Protein AF-A0A7R7BVW5-F1 (afdb_monomer_lite)

Radius of gyration: 21.26 Å; chains: 1; bounding box: 44×42×49 Å

Structure (mmCIF, N/CA/C/O backbone):
data_AF-A0A7R7BVW5-F1
#
_entry.id   AF-A0A7R7BVW5-F1
#
loop_
_atom_site.group_PDB
_atom_site.id
_atom_site.type_symbol
_atom_site.label_atom_id
_atom_site.label_alt_id
_atom_site.label_comp_id
_atom_site.label_asym_id
_atom_site.label_entity_id
_atom_site.label_seq_id
_atom_site.pdbx_PDB_ins_code
_atom_site.Cartn_x
_atom_site.Cartn_y
_atom_site.Cartn_z
_atom_site.occupancy
_atom_site.B_iso_or_equiv
_atom_site.auth_seq_id
_atom_site.auth_comp_id
_atom_site.auth_asym_id
_atom_site.auth_atom_id
_atom_site.pdbx_PDB_model_num
ATOM 1 N N . MET A 1 1 ? -13.313 28.419 24.942 1.00 62.47 1 MET A N 1
ATOM 2 C CA . MET A 1 1 ? -12.093 27.669 24.568 1.00 62.47 1 MET A CA 1
ATOM 3 C C . MET A 1 1 ? -12.327 27.082 23.190 1.00 62.47 1 MET A C 1
ATOM 5 O O . MET A 1 1 ? -13.359 26.450 23.009 1.00 62.47 1 MET A O 1
ATOM 9 N N . ALA A 1 2 ? -11.451 27.348 22.221 1.00 69.25 2 ALA A N 1
ATOM 10 C CA . ALA A 1 2 ? -11.561 26.727 20.901 1.00 69.25 2 ALA A CA 1
ATOM 11 C C . ALA A 1 2 ? -11.266 25.215 21.008 1.00 69.25 2 ALA A C 1
ATOM 13 O O . ALA A 1 2 ? -10.393 24.839 21.798 1.00 69.25 2 ALA A O 1
ATOM 14 N N . PRO A 1 3 ? -11.987 24.346 20.276 1.00 74.81 3 PRO A N 1
ATOM 15 C CA . PRO A 1 3 ? -11.758 22.907 20.325 1.00 74.81 3 PRO A CA 1
ATOM 16 C C . PRO A 1 3 ? -10.380 22.558 19.749 1.00 74.81 3 PRO A C 1
ATOM 18 O O . PRO A 1 3 ? -9.959 23.094 18.725 1.00 74.81 3 PRO A O 1
ATOM 21 N N . LYS A 1 4 ? -9.664 21.656 20.427 1.00 78.94 4 LYS A N 1
ATOM 22 C CA . LYS A 1 4 ? -8.369 21.139 19.977 1.00 78.94 4 LYS A CA 1
ATOM 23 C C . LYS A 1 4 ? -8.613 20.093 18.888 1.00 78.94 4 LYS A C 1
ATOM 25 O O . LYS A 1 4 ? -9.098 19.010 19.195 1.00 78.94 4 LYS A O 1
ATOM 30 N N . ILE A 1 5 ? -8.286 20.426 17.642 1.00 76.56 5 ILE A N 1
ATOM 31 C CA . ILE A 1 5 ? -8.396 19.514 16.495 1.00 76.56 5 ILE A CA 1
ATOM 32 C C . ILE A 1 5 ? -7.255 18.494 16.571 1.00 76.56 5 ILE A C 1
ATOM 34 O O . ILE A 1 5 ? -6.090 18.877 16.714 1.00 76.56 5 ILE A O 1
ATOM 38 N N . SER A 1 6 ? -7.578 17.202 16.509 1.00 78.62 6 SER A N 1
ATOM 39 C CA . SER A 1 6 ? -6.588 16.125 16.429 1.00 78.62 6 SER A CA 1
ATOM 40 C C . SER A 1 6 ? -6.357 15.700 14.970 1.00 78.62 6 SER A C 1
ATOM 42 O O . SER A 1 6 ? -7.261 15.856 14.152 1.00 78.62 6 SER A O 1
ATOM 44 N N . PRO A 1 7 ? -5.192 15.128 14.602 1.00 75.19 7 PRO A N 1
ATOM 45 C CA . PRO A 1 7 ? -4.958 14.647 13.236 1.00 75.19 7 PRO A CA 1
ATOM 46 C C . PRO A 1 7 ? -6.009 13.633 12.760 1.00 75.19 7 PRO A C 1
ATOM 48 O O . PRO A 1 7 ? -6.372 13.627 11.592 1.00 75.19 7 PRO A O 1
ATOM 51 N N . SER A 1 8 ? -6.562 12.827 13.673 1.00 76.75 8 SER A N 1
ATOM 52 C CA . SER A 1 8 ? -7.657 11.889 13.389 1.00 76.75 8 SER A CA 1
ATOM 53 C C . SER A 1 8 ? -8.997 12.554 13.062 1.00 76.75 8 SER A C 1
ATOM 55 O O . SER A 1 8 ? -9.904 11.878 12.581 1.00 76.75 8 SER A O 1
ATOM 57 N N . ASP A 1 9 ? -9.153 13.851 13.330 1.00 79.25 9 ASP A N 1
ATOM 58 C CA . ASP A 1 9 ? -10.347 14.614 12.950 1.00 79.25 9 ASP A CA 1
ATOM 59 C C . ASP A 1 9 ? -10.259 15.176 11.529 1.00 79.25 9 ASP A C 1
ATOM 61 O O . ASP A 1 9 ? -11.271 15.618 10.997 1.00 79.25 9 ASP A O 1
ATOM 65 N N . LEU A 1 10 ? -9.073 15.131 10.914 1.00 82.25 10 LEU A N 1
ATOM 66 C CA . LEU A 1 10 ? -8.828 15.570 9.538 1.00 82.25 10 LEU A CA 1
ATOM 67 C C . LEU A 1 10 ? -8.977 14.435 8.513 1.00 82.25 10 LEU A C 1
ATOM 69 O O . LEU A 1 10 ? -8.858 14.680 7.317 1.00 82.25 10 LEU A O 1
ATOM 73 N N . VAL A 1 11 ? -9.187 13.200 8.975 1.00 84.44 11 VAL A N 1
ATOM 74 C CA . VAL A 1 11 ? -9.269 12.003 8.130 1.00 84.44 11 VAL A CA 1
ATOM 75 C C . VAL A 1 11 ? -10.722 11.555 8.013 1.00 84.44 11 VAL A C 1
ATOM 77 O O . VAL A 1 11 ? -11.459 11.572 9.003 1.00 84.44 11 VAL A O 1
ATOM 80 N N . ASP A 1 12 ? -11.115 11.118 6.816 1.00 86.00 12 ASP A N 1
ATOM 81 C CA . ASP A 1 12 ? -12.448 10.580 6.556 1.00 86.00 12 ASP A CA 1
ATOM 82 C C . ASP A 1 12 ? -12.769 9.386 7.464 1.00 86.00 12 ASP A C 1
ATOM 84 O O . ASP A 1 12 ? -11.951 8.492 7.697 1.00 86.00 12 ASP A O 1
ATOM 88 N N . LYS A 1 13 ? -13.998 9.371 7.990 1.00 88.31 13 LYS A N 1
ATOM 89 C CA . LYS A 1 13 ? -14.481 8.344 8.921 1.00 88.31 13 LYS A CA 1
ATOM 90 C C . LYS A 1 13 ? -15.562 7.510 8.243 1.00 88.31 13 LYS A C 1
ATOM 92 O O . LYS A 1 13 ? -16.593 8.037 7.835 1.00 88.31 13 LYS A O 1
ATOM 97 N N . PHE A 1 14 ? -15.357 6.195 8.191 1.00 88.94 14 PHE A N 1
ATOM 98 C CA . PHE A 1 14 ? -16.317 5.243 7.632 1.00 88.94 14 PHE A CA 1
ATOM 99 C C . PHE A 1 14 ? -16.774 4.234 8.694 1.00 88.94 14 PHE A C 1
ATOM 101 O O . PHE A 1 14 ? -15.956 3.564 9.327 1.00 88.94 14 PHE A O 1
ATOM 108 N N . VAL A 1 15 ? -18.088 4.126 8.918 1.00 92.44 15 VAL A N 1
ATOM 109 C CA . VAL A 1 15 ? -18.659 3.221 9.930 1.00 92.44 15 VAL A CA 1
ATOM 110 C C . VAL A 1 15 ? -18.944 1.853 9.312 1.00 92.44 15 VAL A C 1
ATOM 112 O O . VAL A 1 15 ? -19.841 1.708 8.486 1.00 92.44 15 VAL A O 1
ATOM 115 N N . LEU A 1 16 ? -18.215 0.831 9.764 1.00 92.75 16 LEU A N 1
ATOM 116 C CA . LEU A 1 16 ? -18.372 -0.550 9.304 1.00 92.75 16 LEU A CA 1
ATOM 117 C C . LEU A 1 16 ? -19.393 -1.324 10.148 1.00 92.75 16 LEU A C 1
ATOM 119 O O . LEU A 1 16 ? -19.290 -1.378 11.376 1.00 92.75 16 LEU A O 1
ATOM 123 N N . ARG A 1 17 ? -20.340 -1.993 9.483 1.00 95.31 17 ARG A N 1
ATOM 124 C CA . ARG A 1 17 ? -21.186 -3.029 10.096 1.00 95.31 17 ARG A CA 1
ATOM 125 C C . ARG A 1 17 ? -20.526 -4.383 9.871 1.00 95.31 17 ARG A C 1
ATOM 127 O O . ARG A 1 17 ? -20.520 -4.891 8.757 1.00 95.31 17 ARG A O 1
ATOM 134 N N . MET A 1 18 ? -19.939 -4.928 10.928 1.00 95.00 18 MET A N 1
ATOM 135 C CA . MET A 1 18 ? -19.234 -6.205 10.884 1.00 95.00 18 MET A CA 1
ATOM 136 C C . MET A 1 18 ? -20.167 -7.343 11.322 1.00 95.00 18 MET A C 1
ATOM 138 O O . MET A 1 18 ? -20.942 -7.133 12.257 1.00 95.00 18 MET A O 1
ATOM 142 N N . PRO A 1 19 ? -20.099 -8.528 10.688 1.00 97.75 19 PRO A N 1
ATOM 143 C CA . PRO A 1 19 ? -20.754 -9.724 11.202 1.00 97.75 19 PRO A CA 1
ATOM 144 C C . PRO A 1 19 ? -20.126 -10.166 12.531 1.00 97.75 19 PRO A C 1
ATOM 146 O O . PRO A 1 19 ? -18.986 -9.804 12.850 1.00 97.75 19 PRO A O 1
ATOM 149 N N . ASP A 1 20 ? -20.866 -10.977 13.282 1.00 97.62 20 ASP A N 1
ATOM 150 C CA . ASP A 1 20 ? -20.452 -11.475 14.594 1.00 97.62 20 ASP A CA 1
ATOM 151 C C . ASP A 1 20 ? -19.066 -12.142 14.546 1.00 97.62 20 ASP A C 1
ATOM 153 O O . ASP A 1 20 ? -18.735 -12.897 13.627 1.00 97.62 20 ASP A O 1
ATOM 157 N N . GLY A 1 21 ? -18.222 -11.836 15.535 1.00 97.38 21 GLY A N 1
ATOM 158 C CA . GLY A 1 21 ? -16.872 -12.393 15.665 1.00 97.38 21 GLY A CA 1
ATOM 159 C C . GLY A 1 21 ? -15.806 -11.768 14.755 1.00 97.38 21 GLY A C 1
ATOM 160 O O . GLY A 1 21 ? -14.614 -12.036 14.928 1.00 97.38 21 GLY A O 1
ATOM 161 N N . MET A 1 22 ? -16.174 -10.947 13.762 1.00 97.31 22 MET A N 1
ATOM 162 C CA . MET A 1 22 ? -15.190 -10.346 12.849 1.00 97.31 22 MET A CA 1
ATOM 163 C C . MET A 1 22 ? -14.320 -9.296 13.546 1.00 97.31 22 MET A C 1
ATOM 165 O O . MET A 1 22 ? -13.118 -9.229 13.290 1.00 97.31 22 MET A O 1
ATOM 169 N N . ARG A 1 23 ? -14.899 -8.504 14.453 1.00 96.81 23 ARG A N 1
ATOM 170 C CA . ARG A 1 23 ? -14.164 -7.476 15.201 1.00 96.81 23 ARG A CA 1
ATOM 171 C C . ARG A 1 23 ? -13.053 -8.098 16.047 1.00 96.81 23 ARG A C 1
ATOM 173 O O . ARG A 1 23 ? -11.931 -7.597 16.049 1.00 96.81 23 ARG A O 1
ATOM 180 N N . GLU A 1 24 ? -13.358 -9.196 16.726 1.00 98.12 24 GLU A N 1
ATOM 181 C CA . GLU A 1 24 ? -12.434 -9.939 17.582 1.00 98.12 24 GLU A CA 1
ATOM 182 C C . GLU A 1 24 ? -11.294 -10.537 16.756 1.00 98.12 24 GLU A C 1
ATOM 184 O O . GLU A 1 24 ? -10.130 -10.413 17.130 1.00 98.12 24 GLU A O 1
ATOM 189 N N . ARG A 1 25 ? -11.608 -11.114 15.588 1.00 98.00 25 ARG A N 1
ATOM 190 C CA . ARG A 1 25 ? -10.595 -11.628 14.652 1.00 98.00 25 ARG A CA 1
ATOM 191 C C . ARG A 1 25 ? -9.619 -10.538 14.206 1.00 98.00 25 ARG A C 1
ATOM 193 O O . ARG A 1 25 ? -8.415 -10.770 14.224 1.00 98.00 25 ARG A O 1
ATOM 200 N N . ILE A 1 26 ? -10.119 -9.348 13.863 1.00 97.75 26 ILE A N 1
ATOM 201 C CA . ILE A 1 26 ? -9.269 -8.204 13.490 1.00 97.75 26 ILE A CA 1
ATOM 202 C C . ILE A 1 26 ? -8.405 -7.763 14.677 1.00 97.75 26 ILE A C 1
ATOM 204 O O . ILE A 1 26 ? -7.226 -7.479 14.499 1.00 97.75 26 ILE A O 1
ATOM 208 N N . ALA A 1 27 ? -8.959 -7.725 15.892 1.00 97.75 27 ALA A N 1
ATOM 209 C CA . ALA A 1 27 ? -8.205 -7.351 17.089 1.00 97.75 27 ALA A CA 1
ATOM 210 C C . ALA A 1 27 ? -7.034 -8.306 17.369 1.00 97.75 27 ALA A C 1
ATOM 212 O O . ALA A 1 27 ? -5.943 -7.853 17.718 1.00 97.75 27 ALA A O 1
ATOM 213 N N . ILE A 1 28 ? -7.247 -9.612 17.179 1.00 98.25 28 ILE A N 1
ATOM 214 C CA . ILE A 1 28 ? -6.202 -10.632 17.328 1.00 98.25 28 ILE A CA 1
ATOM 215 C C . ILE A 1 28 ? -5.081 -10.398 16.311 1.00 98.25 28 ILE A C 1
ATOM 217 O O . ILE A 1 28 ? -3.916 -10.339 16.703 1.00 98.25 28 ILE A O 1
ATOM 221 N N . GLU A 1 29 ? -5.409 -10.224 15.030 1.00 98.06 29 GLU A N 1
ATOM 222 C CA . GLU A 1 29 ? -4.399 -10.011 13.983 1.00 98.06 29 GLU A CA 1
ATOM 223 C C . GLU A 1 29 ? -3.657 -8.678 14.155 1.00 98.06 29 GLU A C 1
ATOM 225 O O . GLU A 1 29 ? -2.428 -8.649 14.112 1.00 98.06 29 GLU A O 1
ATOM 230 N N . ALA A 1 30 ? -4.363 -7.600 14.502 1.00 98.19 30 ALA A N 1
ATOM 231 C CA . ALA A 1 30 ? -3.743 -6.315 14.818 1.00 98.19 30 ALA A CA 1
ATOM 232 C C . ALA A 1 30 ? -2.732 -6.437 15.973 1.00 98.19 30 ALA A C 1
ATOM 234 O O . ALA A 1 30 ? -1.613 -5.924 15.884 1.00 98.19 30 ALA A O 1
ATOM 235 N N . HIS A 1 31 ? -3.082 -7.173 17.036 1.00 97.94 31 HIS A N 1
ATOM 236 C CA . HIS A 1 31 ? -2.172 -7.431 18.152 1.00 97.94 31 HIS A CA 1
ATOM 237 C C . HIS A 1 31 ? -0.948 -8.252 17.718 1.00 97.94 31 HIS A C 1
ATOM 239 O O . HIS A 1 31 ? 0.179 -7.909 18.081 1.00 97.94 31 HIS A O 1
ATOM 245 N N . ARG A 1 32 ? -1.139 -9.304 16.908 1.00 98.00 32 ARG A N 1
ATOM 246 C CA . ARG A 1 32 ? -0.037 -10.111 16.347 1.00 98.00 32 ARG A CA 1
ATOM 247 C C . ARG A 1 32 ? 0.922 -9.260 15.514 1.00 98.00 32 ARG A C 1
ATOM 249 O O . ARG A 1 32 ? 2.135 -9.428 15.637 1.00 98.00 32 ARG A O 1
ATOM 256 N N . ASN A 1 33 ? 0.386 -8.307 14.756 1.00 97.38 33 ASN A N 1
ATOM 257 C CA . ASN A 1 33 ? 1.145 -7.401 13.894 1.00 97.38 33 ASN A CA 1
ATOM 258 C C . ASN A 1 33 ? 1.668 -6.149 14.616 1.00 97.38 33 ASN A C 1
ATOM 260 O O . ASN A 1 33 ? 2.329 -5.320 13.994 1.00 97.38 33 ASN A O 1
ATOM 264 N N . LYS A 1 34 ? 1.414 -6.001 15.927 1.00 97.56 34 LYS A N 1
ATOM 265 C CA . LYS A 1 34 ? 1.789 -4.822 16.733 1.00 97.56 34 LYS A CA 1
ATOM 266 C C . LYS A 1 34 ? 1.238 -3.506 16.163 1.00 97.56 34 LYS A C 1
ATOM 268 O O . LYS A 1 34 ? 1.886 -2.463 16.239 1.00 97.56 34 LYS A O 1
ATOM 273 N N . ARG A 1 35 ? 0.030 -3.553 15.602 1.00 95.62 35 ARG A N 1
ATOM 274 C CA . ARG A 1 35 ? -0.697 -2.412 15.036 1.00 95.62 35 ARG A CA 1
ATOM 275 C C . ARG A 1 35 ? -1.963 -2.136 15.843 1.00 95.62 35 ARG A C 1
ATOM 277 O O . ARG A 1 35 ? -2.474 -2.995 16.557 1.00 95.62 35 ARG A O 1
ATOM 284 N N . SER A 1 36 ? -2.493 -0.919 15.729 1.00 97.38 36 SER A N 1
ATOM 285 C CA . SER A 1 36 ? -3.865 -0.665 16.175 1.00 97.38 36 SER A CA 1
ATOM 286 C C . SER A 1 36 ? -4.844 -1.394 15.251 1.00 97.38 36 SER A C 1
ATOM 288 O O . SER A 1 36 ? -4.528 -1.647 14.090 1.00 97.38 36 SER A O 1
ATOM 290 N N . MET A 1 37 ? -6.058 -1.686 15.727 1.00 96.50 37 MET A N 1
ATOM 291 C CA . MET A 1 37 ? -7.091 -2.277 14.865 1.00 96.50 37 MET A CA 1
ATOM 292 C C . MET A 1 37 ? -7.344 -1.445 13.605 1.00 96.50 37 MET A C 1
ATOM 294 O O . MET A 1 37 ? -7.518 -2.006 12.533 1.00 96.50 37 MET A O 1
ATOM 298 N N . ASN A 1 38 ? -7.341 -0.112 13.727 1.00 94.94 38 ASN A N 1
ATOM 299 C CA . ASN A 1 38 ? -7.515 0.767 12.575 1.00 94.94 38 ASN A CA 1
ATOM 300 C C . ASN A 1 38 ? -6.365 0.611 11.576 1.00 94.94 38 ASN A C 1
ATOM 302 O O . ASN A 1 38 ? -6.616 0.465 10.390 1.00 94.94 38 ASN A O 1
ATOM 306 N N . ALA A 1 39 ? -5.117 0.599 12.054 1.00 95.94 39 ALA A N 1
ATOM 307 C CA . ALA A 1 39 ? -3.958 0.416 11.186 1.00 95.94 39 ALA A CA 1
ATOM 308 C C . ALA A 1 39 ? -3.970 -0.953 10.487 1.00 95.94 39 ALA A C 1
ATOM 310 O O . ALA A 1 39 ? -3.609 -1.030 9.322 1.00 95.94 39 ALA A O 1
ATOM 311 N N . GLU A 1 40 ? -4.435 -2.010 11.156 1.00 97.62 40 GLU A N 1
ATOM 312 C CA . GLU A 1 40 ? -4.589 -3.328 10.528 1.00 97.62 40 GLU A CA 1
ATOM 313 C C . GLU A 1 40 ? -5.693 -3.343 9.462 1.00 97.62 40 GLU A C 1
ATOM 315 O O . GLU A 1 40 ? -5.502 -3.903 8.388 1.00 97.62 40 GLU A O 1
ATOM 320 N N . ILE A 1 41 ? -6.835 -2.693 9.721 1.00 95.94 41 ILE A N 1
ATOM 321 C CA . ILE A 1 41 ? -7.905 -2.558 8.721 1.00 95.94 41 ILE A CA 1
ATOM 322 C C . ILE A 1 41 ? -7.386 -1.807 7.492 1.00 95.94 41 ILE A C 1
ATOM 324 O O . ILE A 1 41 ? -7.608 -2.264 6.376 1.00 95.94 41 ILE A O 1
ATOM 328 N N . ILE A 1 42 ? -6.686 -0.686 7.691 1.00 94.38 42 ILE A N 1
ATOM 329 C CA . ILE A 1 42 ? -6.122 0.104 6.590 1.00 94.38 42 ILE A CA 1
ATOM 330 C C . ILE A 1 42 ? -5.077 -0.699 5.814 1.00 94.38 42 ILE A C 1
ATOM 332 O O . ILE A 1 42 ? -5.151 -0.715 4.596 1.00 94.38 42 ILE A O 1
ATOM 336 N N . GLU A 1 43 ? -4.172 -1.416 6.484 1.00 96.06 43 GLU A N 1
ATOM 337 C CA . GLU A 1 43 ? -3.170 -2.262 5.818 1.00 96.06 43 GLU A CA 1
ATOM 338 C C . GLU A 1 43 ? -3.817 -3.318 4.912 1.00 96.06 43 GLU A C 1
ATOM 340 O O . GLU A 1 43 ? -3.393 -3.530 3.778 1.00 96.06 43 GLU A O 1
ATOM 345 N N . VAL A 1 44 ? -4.847 -4.007 5.412 1.00 95.31 44 VAL A N 1
ATOM 346 C CA . VAL A 1 44 ? -5.554 -5.018 4.619 1.00 95.31 44 VAL A CA 1
ATOM 347 C C . VAL A 1 44 ? -6.273 -4.359 3.447 1.00 95.31 44 VAL A C 1
ATOM 349 O O . VAL A 1 44 ? -6.197 -4.871 2.337 1.00 95.31 44 VAL A O 1
ATOM 352 N N . LEU A 1 45 ? -6.941 -3.225 3.665 1.00 94.56 45 LEU A N 1
ATOM 353 C CA . LEU A 1 45 ? -7.612 -2.508 2.583 1.00 94.56 45 LEU A CA 1
ATOM 354 C C . LEU A 1 45 ? -6.625 -2.007 1.527 1.00 94.56 45 LEU A C 1
ATOM 356 O O . LEU A 1 45 ? -6.914 -2.164 0.353 1.00 94.56 45 LEU A O 1
ATOM 360 N N . ASP A 1 46 ? -5.471 -1.473 1.915 1.00 92.94 46 ASP A N 1
ATOM 361 C CA . ASP A 1 46 ? -4.445 -1.000 0.979 1.00 92.94 46 ASP A CA 1
ATOM 362 C C . ASP A 1 46 ? -3.834 -2.157 0.178 1.00 92.94 46 ASP A C 1
ATOM 364 O O . ASP A 1 46 ? -3.598 -2.050 -1.021 1.00 92.94 46 ASP A O 1
ATOM 368 N N . ARG A 1 47 ? -3.661 -3.325 0.805 1.00 92.06 47 ARG A N 1
ATOM 369 C CA . ARG A 1 47 ? -3.183 -4.520 0.102 1.00 92.06 47 ARG A CA 1
ATOM 370 C C . ARG A 1 47 ? -4.193 -5.059 -0.911 1.00 92.06 47 ARG A C 1
ATOM 372 O O . ARG A 1 47 ? -3.793 -5.466 -1.999 1.00 92.06 47 ARG A O 1
ATOM 379 N N . GLU A 1 48 ? -5.472 -5.128 -0.544 1.00 95.06 48 GLU A N 1
ATOM 380 C CA . GLU A 1 48 ? -6.517 -5.695 -1.413 1.00 95.06 48 GLU A CA 1
ATOM 381 C C . GLU A 1 48 ? -7.071 -4.671 -2.424 1.00 95.06 48 GLU A C 1
ATOM 383 O O . GLU A 1 48 ? -7.564 -5.049 -3.486 1.00 95.06 48 GLU A O 1
ATOM 388 N N . PHE A 1 49 ? -6.972 -3.377 -2.113 1.00 90.12 49 PHE A N 1
ATOM 389 C CA . PHE A 1 49 ? -7.405 -2.247 -2.936 1.00 90.12 49 PHE A CA 1
ATOM 390 C C . PHE A 1 49 ? -6.280 -1.204 -3.029 1.00 90.12 49 PHE A C 1
ATOM 392 O O . PHE A 1 49 ? -6.437 -0.088 -2.522 1.00 90.12 49 PHE A O 1
ATOM 399 N N . PRO A 1 50 ? -5.145 -1.550 -3.663 1.00 86.12 50 PRO A N 1
ATOM 400 C CA . PRO A 1 50 ? -4.020 -0.635 -3.766 1.00 86.12 50 PRO A CA 1
ATOM 401 C C . PRO A 1 50 ? -4.433 0.635 -4.501 1.00 86.12 50 PRO A C 1
ATOM 403 O O . PRO A 1 50 ? -5.248 0.607 -5.431 1.00 86.12 50 PRO A O 1
ATOM 406 N N . ALA A 1 51 ? -3.841 1.759 -4.099 1.00 84.12 51 ALA A N 1
ATOM 407 C CA . ALA A 1 51 ? -3.976 2.992 -4.855 1.00 84.12 51 ALA A CA 1
ATOM 408 C C . ALA A 1 51 ? -3.566 2.754 -6.317 1.00 84.12 51 ALA A C 1
ATOM 410 O O . ALA A 1 51 ? -2.601 2.040 -6.603 1.00 84.12 51 ALA A O 1
ATOM 411 N N . ALA A 1 52 ? -4.302 3.371 -7.247 1.00 84.62 52 ALA A N 1
ATOM 412 C CA . ALA A 1 52 ? -3.884 3.377 -8.640 1.00 84.62 52 ALA A CA 1
ATOM 413 C C . ALA A 1 52 ? -2.453 3.941 -8.717 1.00 84.62 52 ALA A C 1
ATOM 415 O O . ALA A 1 52 ? -2.173 4.947 -8.053 1.00 84.62 52 ALA A O 1
ATOM 416 N N . PRO A 1 53 ? -1.569 3.319 -9.510 1.00 85.00 53 PRO A N 1
ATOM 417 C CA . PRO A 1 53 ? -0.168 3.706 -9.557 1.00 85.00 53 PRO A CA 1
ATOM 418 C C . PRO A 1 53 ? -0.044 5.169 -9.963 1.00 85.00 53 PRO A C 1
ATOM 420 O O . PRO A 1 53 ? -0.814 5.645 -10.793 1.00 85.00 53 PRO A O 1
ATOM 423 N N . SER A 1 54 ? 0.913 5.900 -9.408 1.00 86.81 54 SER A N 1
ATOM 424 C CA . SER A 1 54 ? 1.147 7.282 -9.835 1.00 86.81 54 SER A CA 1
ATOM 425 C C . SER A 1 54 ? 1.845 7.329 -11.202 1.00 86.81 54 SER A C 1
ATOM 427 O O . SER A 1 54 ? 2.441 6.353 -11.659 1.00 86.81 54 SER A O 1
ATOM 429 N N . LEU A 1 55 ? 1.782 8.479 -11.889 1.00 86.50 55 LEU A N 1
ATOM 430 C CA . LEU A 1 55 ? 2.569 8.660 -13.116 1.00 86.50 55 LEU A CA 1
ATOM 431 C C . LEU A 1 55 ? 4.071 8.531 -12.844 1.00 86.50 55 LEU A C 1
ATOM 433 O O . LEU A 1 55 ? 4.773 7.947 -13.662 1.00 86.50 55 LEU A O 1
ATOM 437 N N . GLU A 1 56 ? 4.529 9.041 -11.700 1.00 87.94 56 GLU A N 1
ATOM 438 C CA . GLU A 1 56 ? 5.928 8.962 -11.277 1.00 87.94 56 GLU A CA 1
ATOM 439 C C . GLU A 1 56 ? 6.382 7.502 -11.160 1.00 87.94 56 GLU A C 1
ATOM 441 O O . GLU A 1 56 ? 7.350 7.101 -11.796 1.00 87.94 56 GLU A O 1
ATOM 446 N N . GLU A 1 57 ? 5.606 6.667 -10.463 1.00 87.31 57 GLU A N 1
ATOM 447 C CA . GLU A 1 57 ? 5.895 5.234 -10.308 1.00 87.31 57 GLU A CA 1
ATOM 448 C C . GLU A 1 57 ? 5.947 4.489 -11.646 1.00 87.31 57 GLU A C 1
ATOM 450 O O . GLU A 1 57 ? 6.691 3.516 -11.798 1.00 87.31 57 GLU A O 1
ATOM 455 N N . ILE A 1 58 ? 5.124 4.891 -12.619 1.00 89.88 58 ILE A N 1
ATOM 456 C CA . ILE A 1 58 ? 5.170 4.318 -13.966 1.00 89.88 58 ILE A CA 1
ATOM 457 C C . ILE A 1 58 ? 6.445 4.752 -14.689 1.00 89.88 58 ILE A C 1
ATOM 459 O O . ILE A 1 58 ? 7.082 3.906 -15.318 1.00 89.88 58 ILE A O 1
ATOM 463 N N . PHE A 1 59 ? 6.827 6.028 -14.606 1.00 89.50 59 PHE A N 1
ATOM 464 C CA . PHE A 1 59 ? 8.054 6.520 -15.234 1.00 89.50 59 PHE A CA 1
ATOM 465 C C . PHE A 1 59 ? 9.296 5.843 -14.658 1.00 89.50 59 PHE A C 1
ATOM 467 O O . PHE A 1 59 ? 10.097 5.330 -15.436 1.00 89.50 59 PHE A O 1
ATOM 474 N N . GLU A 1 60 ? 9.397 5.705 -13.336 1.00 90.44 60 GLU A N 1
ATOM 475 C CA . GLU A 1 60 ? 10.499 4.979 -12.690 1.00 90.44 60 GLU A CA 1
ATOM 476 C C . GLU A 1 60 ? 10.608 3.526 -13.188 1.00 90.44 60 GLU A C 1
ATOM 478 O O . GLU A 1 60 ? 11.701 3.031 -13.474 1.00 90.44 60 GLU A O 1
ATOM 483 N N . GLN A 1 61 ? 9.473 2.833 -13.354 1.00 89.00 61 GLN A N 1
ATOM 484 C CA . GLN A 1 61 ? 9.450 1.470 -13.901 1.00 89.00 61 GLN A CA 1
ATOM 485 C C . GLN A 1 61 ? 9.898 1.423 -15.370 1.00 89.00 61 GLN A C 1
ATOM 487 O O . GLN A 1 61 ? 10.585 0.483 -15.773 1.00 89.00 61 GLN A O 1
ATOM 492 N N . VAL A 1 62 ? 9.520 2.413 -16.182 1.00 90.62 62 VAL A N 1
ATOM 493 C CA . VAL A 1 62 ? 9.948 2.507 -17.587 1.00 90.62 62 VAL A CA 1
ATOM 494 C C . VAL A 1 62 ? 11.444 2.802 -17.686 1.00 90.62 62 VAL A C 1
ATOM 496 O O . VAL A 1 62 ? 12.134 2.142 -18.466 1.00 90.62 62 VAL A O 1
ATOM 499 N N . ASP A 1 63 ? 11.962 3.729 -16.883 1.00 90.94 63 ASP A N 1
ATOM 500 C CA . ASP A 1 63 ? 13.387 4.074 -16.851 1.00 90.94 63 ASP A CA 1
ATOM 501 C C . ASP A 1 63 ? 14.240 2.870 -16.449 1.00 90.94 63 ASP A C 1
ATOM 503 O O . ASP A 1 63 ? 15.237 2.563 -17.110 1.00 90.94 63 ASP A O 1
ATOM 507 N N . PHE A 1 64 ? 13.792 2.111 -15.445 1.00 88.38 64 PHE A N 1
ATOM 508 C CA . PHE A 1 64 ? 14.432 0.856 -15.059 1.00 88.38 64 PHE A CA 1
ATOM 509 C C . PHE A 1 64 ? 14.537 -0.126 -16.236 1.00 88.38 64 PHE A C 1
ATOM 511 O O . PHE A 1 64 ? 15.593 -0.721 -16.466 1.00 88.38 64 PHE A O 1
ATOM 518 N N . LEU A 1 65 ? 13.468 -0.276 -17.023 1.00 86.94 65 LEU A N 1
ATOM 519 C CA . LEU A 1 65 ? 13.475 -1.149 -18.198 1.00 86.94 65 LEU A CA 1
ATOM 520 C C . LEU A 1 65 ? 14.414 -0.652 -19.296 1.00 86.94 65 LEU A C 1
ATOM 522 O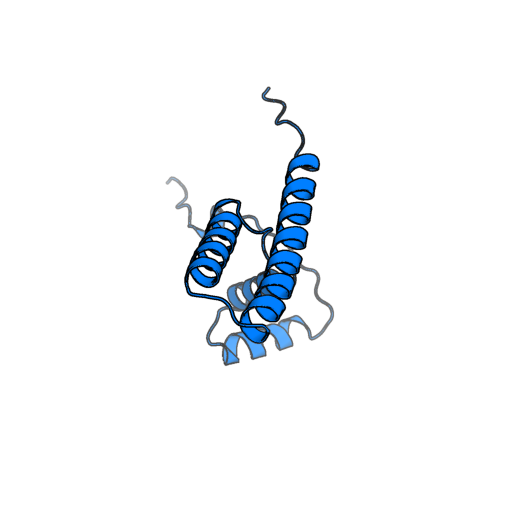 O . LEU A 1 65 ? 15.121 -1.458 -19.903 1.00 86.94 65 LEU A O 1
ATOM 526 N N . ILE A 1 66 ? 14.447 0.656 -19.551 1.00 87.75 66 ILE A N 1
ATOM 527 C CA . ILE A 1 66 ? 15.359 1.262 -20.528 1.00 87.75 66 ILE A CA 1
ATOM 528 C C . ILE A 1 66 ? 16.813 0.993 -20.131 1.00 87.75 66 ILE A C 1
ATOM 530 O O . ILE A 1 66 ? 17.626 0.606 -20.974 1.00 87.75 66 ILE A O 1
ATOM 534 N N . ASP A 1 67 ? 17.149 1.164 -18.857 1.00 88.25 67 ASP A N 1
ATOM 535 C CA . ASP A 1 67 ? 18.504 0.935 -18.362 1.00 88.25 67 ASP A CA 1
ATOM 536 C C . ASP A 1 67 ? 18.894 -0.540 -18.370 1.00 88.25 67 ASP A C 1
ATOM 538 O O . ASP A 1 67 ? 20.051 -0.869 -18.644 1.00 88.25 67 ASP A O 1
ATOM 542 N N . MET A 1 68 ? 17.940 -1.437 -18.134 1.00 83.62 68 MET A N 1
ATOM 543 C CA . MET A 1 68 ? 18.165 -2.871 -18.278 1.00 83.62 68 MET A CA 1
ATOM 544 C C . MET A 1 68 ? 18.409 -3.258 -19.744 1.00 83.62 68 MET A C 1
ATOM 546 O O . MET A 1 68 ? 19.312 -4.042 -20.025 1.00 83.62 68 MET A O 1
ATOM 550 N N . TYR A 1 69 ? 17.680 -2.656 -20.689 1.00 82.06 69 TYR A N 1
ATOM 551 C CA . TYR A 1 69 ? 17.877 -2.880 -22.125 1.00 82.06 69 TYR A CA 1
ATOM 552 C C . TYR A 1 69 ? 19.252 -2.420 -22.623 1.00 82.06 69 TYR A C 1
ATOM 554 O O . TYR A 1 69 ? 19.888 -3.112 -23.415 1.00 82.06 69 TYR A O 1
ATOM 562 N N . LYS A 1 70 ? 19.731 -1.261 -22.150 1.00 84.44 70 LYS A N 1
ATOM 563 C CA . LYS A 1 70 ? 21.041 -0.701 -22.534 1.00 84.44 70 LYS A CA 1
ATOM 564 C C . LYS A 1 70 ? 22.230 -1.577 -22.120 1.00 84.44 70 LYS A C 1
ATOM 566 O O . LYS A 1 70 ? 23.317 -1.378 -22.650 1.00 84.44 70 LYS A O 1
ATOM 571 N N . LYS A 1 71 ? 22.056 -2.504 -21.174 1.00 82.12 71 LYS A N 1
ATOM 572 C CA . LYS A 1 71 ? 23.127 -3.350 -20.614 1.00 82.12 71 LYS A CA 1
ATOM 573 C C . LYS A 1 71 ? 23.332 -4.678 -21.364 1.00 82.12 71 LYS A C 1
ATOM 575 O O . LYS A 1 71 ? 23.827 -5.621 -20.763 1.00 82.12 71 LYS A O 1
ATOM 580 N N . ASP A 1 72 ? 22.971 -4.735 -22.649 1.00 73.50 72 ASP A N 1
ATOM 581 C CA . ASP A 1 72 ? 22.970 -5.940 -23.494 1.00 73.50 72 ASP A CA 1
ATOM 582 C C . ASP A 1 72 ? 22.097 -7.072 -22.923 1.00 73.50 72 ASP A C 1
ATOM 584 O O . ASP A 1 72 ? 22.564 -8.030 -22.309 1.00 73.50 72 ASP A O 1
ATOM 588 N N . ALA A 1 73 ? 20.784 -6.953 -23.137 1.00 75.62 73 ALA A N 1
ATOM 589 C CA . ALA A 1 73 ? 19.809 -7.942 -22.692 1.00 75.62 73 ALA A CA 1
ATOM 590 C C . ALA A 1 73 ? 19.932 -9.273 -23.460 1.00 75.62 73 ALA A C 1
ATOM 592 O O . ALA A 1 73 ? 19.706 -9.334 -24.677 1.00 75.62 73 ALA A O 1
ATOM 593 N N . ASP A 1 74 ? 20.207 -10.354 -22.728 1.00 84.88 74 ASP A N 1
ATOM 594 C CA . ASP A 1 74 ? 20.051 -11.720 -23.224 1.00 84.88 74 ASP A CA 1
ATOM 595 C C . ASP A 1 74 ? 18.560 -12.110 -23.370 1.00 84.88 74 ASP A C 1
ATOM 597 O O . ASP A 1 74 ? 17.641 -11.331 -23.091 1.00 84.88 74 ASP A O 1
ATOM 601 N N . ASP A 1 75 ? 18.296 -13.326 -23.851 1.00 84.19 75 ASP A N 1
ATOM 602 C CA . ASP A 1 75 ? 16.929 -13.815 -24.065 1.00 84.19 75 ASP A CA 1
ATOM 603 C C . ASP A 1 75 ? 16.116 -13.938 -22.768 1.00 84.19 75 ASP A C 1
ATOM 605 O O . ASP A 1 75 ? 14.893 -13.767 -22.798 1.00 84.19 75 ASP A O 1
ATOM 609 N N . L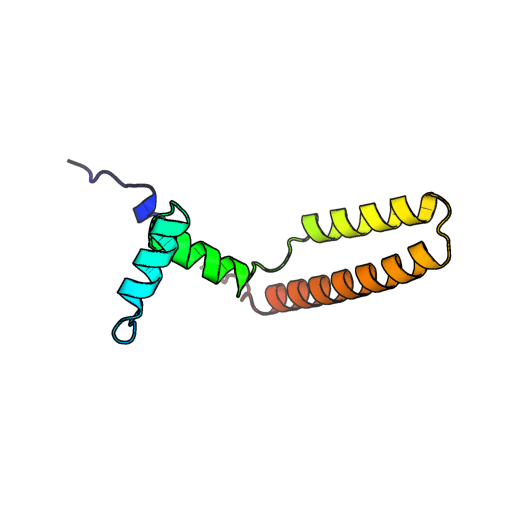EU A 1 76 ? 16.767 -14.220 -21.637 1.00 83.50 76 LEU A N 1
ATOM 610 C CA . LEU A 1 76 ? 16.111 -14.307 -20.335 1.00 83.50 76 LEU A CA 1
ATOM 611 C C . LEU A 1 76 ? 15.682 -12.910 -19.878 1.00 83.50 76 LEU A C 1
ATOM 613 O O . LEU A 1 76 ? 14.499 -12.689 -19.616 1.00 83.50 76 LEU A O 1
ATOM 617 N N . VAL A 1 77 ? 16.602 -11.946 -19.921 1.00 84.19 77 VAL A N 1
ATOM 618 C CA . VAL A 1 77 ? 16.339 -10.534 -19.620 1.00 84.19 77 VAL A CA 1
ATOM 619 C C . VAL A 1 77 ? 15.239 -9.991 -20.533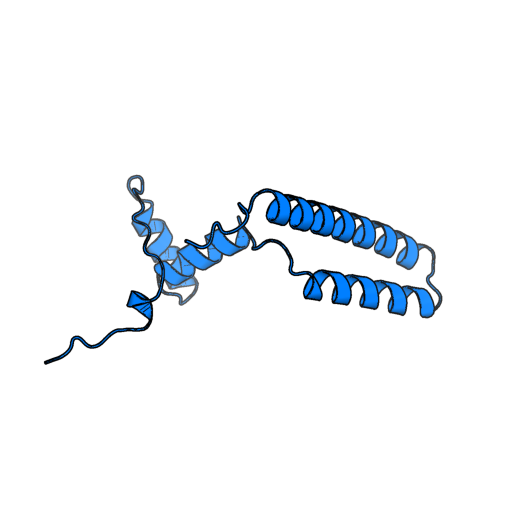 1.00 84.19 77 VAL A C 1
ATOM 621 O O . VAL A 1 77 ? 14.329 -9.313 -20.062 1.00 84.19 77 VAL A O 1
ATOM 624 N N . ARG A 1 78 ? 15.235 -10.338 -21.828 1.00 84.25 78 ARG A N 1
ATOM 625 C CA . ARG A 1 78 ? 14.180 -9.913 -22.766 1.00 84.25 78 ARG A CA 1
ATOM 626 C C . ARG A 1 78 ? 12.799 -10.466 -22.397 1.00 84.25 78 ARG A C 1
ATOM 628 O O . ARG A 1 78 ? 11.808 -9.746 -22.521 1.00 84.25 78 ARG A O 1
ATOM 635 N N . ARG A 1 79 ? 12.698 -11.723 -21.955 1.00 86.00 79 ARG A N 1
ATOM 636 C CA . ARG A 1 79 ? 11.419 -12.310 -21.502 1.00 86.00 79 ARG A CA 1
ATOM 637 C C . ARG A 1 79 ? 10.905 -11.639 -20.232 1.00 86.00 79 ARG A C 1
ATOM 639 O O . ARG A 1 79 ? 9.706 -11.358 -20.138 1.00 86.00 79 ARG A O 1
ATOM 646 N N . ASP A 1 80 ? 11.801 -11.333 -19.304 1.00 86.81 80 ASP A N 1
ATOM 647 C CA . ASP A 1 80 ? 11.455 -10.622 -18.075 1.00 86.81 80 ASP A CA 1
ATOM 648 C C . ASP A 1 80 ? 11.002 -9.188 -18.386 1.00 86.81 80 ASP A C 1
ATOM 650 O O . ASP A 1 80 ? 9.961 -8.751 -17.892 1.00 86.81 80 ASP A O 1
ATOM 654 N N . MET A 1 81 ? 11.677 -8.495 -19.313 1.00 86.56 81 MET A N 1
ATOM 655 C CA . MET A 1 81 ? 11.252 -7.181 -19.815 1.00 86.56 81 MET A CA 1
ATOM 656 C C . MET A 1 81 ? 9.841 -7.200 -20.393 1.00 86.56 81 MET A C 1
ATOM 658 O O . MET A 1 81 ? 9.033 -6.339 -20.059 1.00 86.56 81 MET A O 1
ATOM 662 N N . LEU A 1 82 ? 9.526 -8.162 -21.265 1.00 87.38 82 LEU A N 1
ATOM 663 C CA . LEU A 1 82 ? 8.192 -8.268 -21.869 1.00 87.38 82 LEU A CA 1
ATOM 664 C C . LEU A 1 82 ? 7.103 -8.472 -20.808 1.00 87.38 82 LEU A C 1
ATOM 666 O O . LEU A 1 82 ? 6.004 -7.919 -20.920 1.00 87.38 82 LEU A O 1
ATOM 670 N N . SER A 1 83 ? 7.421 -9.228 -19.758 1.00 90.31 83 SER A N 1
ATOM 671 C CA . SER A 1 83 ? 6.523 -9.437 -18.622 1.00 90.31 83 SER A CA 1
ATOM 672 C C . SER A 1 83 ? 6.313 -8.135 -17.841 1.00 90.31 83 SER A C 1
ATOM 674 O O . SER A 1 83 ? 5.173 -7.745 -17.592 1.00 90.31 83 SER A O 1
ATOM 676 N N . MET A 1 84 ? 7.386 -7.401 -17.538 1.00 88.69 84 MET A N 1
ATOM 677 C CA . MET A 1 84 ? 7.307 -6.101 -16.859 1.00 88.69 84 MET A CA 1
ATOM 678 C C . MET A 1 84 ? 6.572 -5.039 -17.693 1.00 88.69 84 MET A C 1
ATOM 680 O O . MET A 1 84 ? 5.718 -4.333 -17.164 1.00 88.69 84 MET A O 1
ATOM 684 N N . LEU A 1 85 ? 6.820 -4.960 -19.005 1.00 90.69 85 LEU A N 1
ATOM 685 C CA . LEU A 1 85 ? 6.093 -4.065 -19.918 1.00 90.69 85 LEU A CA 1
ATOM 686 C C . LEU A 1 85 ? 4.591 -4.364 -19.934 1.00 90.69 85 LEU A C 1
ATOM 688 O O . LEU A 1 85 ? 3.778 -3.442 -19.990 1.00 90.69 85 LEU A O 1
ATOM 692 N N . SER A 1 86 ? 4.213 -5.642 -19.852 1.00 90.12 86 SER A N 1
ATOM 693 C CA . SER A 1 86 ? 2.807 -6.047 -19.760 1.00 90.12 86 SER A CA 1
ATOM 694 C C . SER A 1 86 ? 2.159 -5.534 -18.470 1.00 90.12 86 SER A C 1
ATOM 696 O O . SER A 1 86 ? 1.040 -5.025 -18.514 1.00 90.12 86 SER A O 1
ATOM 698 N N . VAL A 1 87 ? 2.876 -5.589 -17.342 1.00 89.94 87 VAL A N 1
ATOM 699 C CA . VAL A 1 87 ? 2.423 -5.017 -16.061 1.00 89.94 87 VAL A CA 1
ATOM 700 C C . VAL A 1 87 ? 2.285 -3.496 -16.154 1.00 89.94 87 VAL A C 1
ATOM 702 O O . VAL A 1 87 ? 1.259 -2.953 -15.752 1.00 89.94 87 VAL A O 1
ATOM 705 N N . ILE A 1 88 ? 3.270 -2.801 -16.729 1.00 90.31 88 ILE A N 1
ATOM 706 C CA . ILE A 1 88 ? 3.219 -1.340 -16.909 1.00 90.31 88 ILE A CA 1
ATOM 707 C C . ILE A 1 88 ? 2.031 -0.934 -17.782 1.00 90.31 88 ILE A C 1
ATOM 709 O O . ILE A 1 88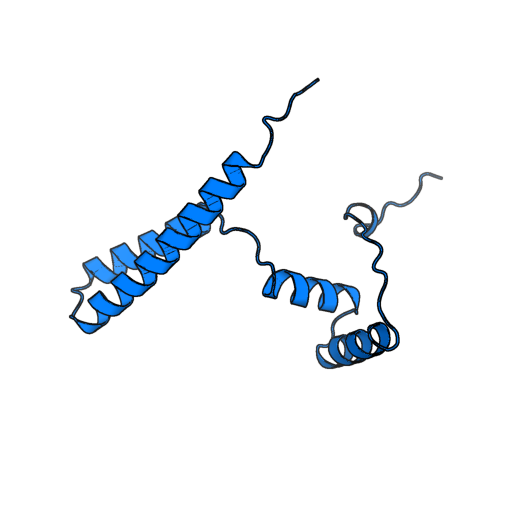 ? 1.345 0.037 -17.471 1.00 90.31 88 ILE A O 1
ATOM 713 N N . LYS A 1 89 ? 1.744 -1.688 -18.848 1.00 89.25 89 LYS A N 1
ATOM 714 C CA . LYS A 1 89 ? 0.579 -1.435 -19.701 1.00 89.25 89 LYS A CA 1
ATOM 715 C C . LYS A 1 89 ? -0.729 -1.514 -18.908 1.00 89.25 89 LYS A C 1
ATOM 717 O O . LYS A 1 89 ? -1.555 -0.616 -19.035 1.00 89.25 89 LYS A O 1
ATOM 722 N N . ILE A 1 90 ? -0.892 -2.540 -18.068 1.00 89.69 90 ILE A N 1
ATOM 723 C CA . ILE A 1 90 ? -2.072 -2.691 -17.198 1.00 89.69 90 ILE A CA 1
ATOM 724 C C . ILE A 1 90 ? -2.196 -1.487 -16.257 1.00 89.69 90 ILE A C 1
ATOM 726 O O . ILE A 1 90 ? -3.243 -0.845 -16.217 1.00 89.69 90 ILE A O 1
ATOM 730 N N . LYS A 1 91 ? -1.102 -1.121 -15.581 1.00 87.69 91 LYS A N 1
ATOM 731 C CA . LYS A 1 91 ? -1.033 0.049 -14.691 1.00 87.69 91 LYS A CA 1
ATOM 732 C C . LYS A 1 91 ? -1.390 1.360 -15.403 1.00 87.69 91 LYS A C 1
ATOM 734 O O . LYS A 1 91 ? -2.097 2.204 -14.856 1.00 87.69 91 LYS A O 1
ATOM 739 N N . PHE A 1 92 ? -0.924 1.539 -16.639 1.00 88.00 92 PHE A N 1
ATOM 740 C CA . PHE A 1 92 ? -1.240 2.716 -17.449 1.00 88.00 92 PHE A CA 1
ATOM 741 C C . PHE A 1 92 ? -2.725 2.763 -17.839 1.00 88.00 92 PHE A C 1
ATOM 743 O O . PHE A 1 92 ? -3.350 3.826 -17.783 1.00 88.00 92 PHE A O 1
ATOM 750 N N . ASP A 1 93 ? -3.311 1.617 -18.190 1.00 86.56 93 ASP A N 1
ATOM 751 C CA . ASP A 1 93 ? -4.740 1.501 -18.489 1.00 86.56 93 ASP A CA 1
ATOM 752 C C . ASP A 1 93 ? -5.604 1.795 -17.245 1.00 86.56 93 ASP A C 1
ATOM 754 O O . ASP A 1 93 ? -6.634 2.467 -17.356 1.00 86.56 93 ASP A O 1
ATOM 758 N N . GLU A 1 94 ? -5.175 1.362 -16.056 1.00 85.75 94 GLU A N 1
ATOM 759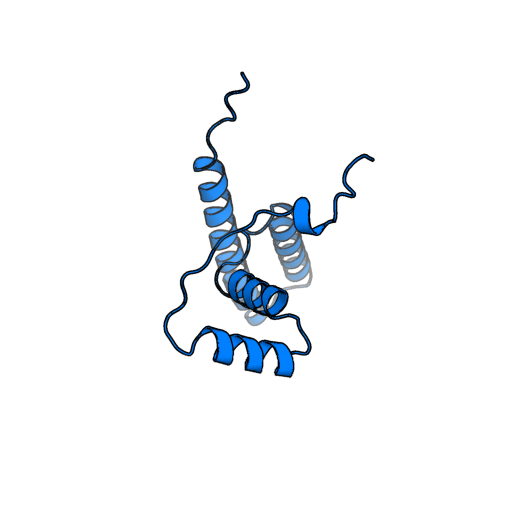 C CA . GLU A 1 94 ? -5.811 1.688 -14.768 1.00 85.75 94 GLU A CA 1
ATOM 760 C C . GLU A 1 94 ? -5.770 3.191 -14.469 1.00 85.75 94 GLU A C 1
ATOM 762 O O . GLU A 1 94 ? -6.807 3.796 -14.178 1.00 85.75 94 GLU A O 1
ATOM 767 N N . LEU A 1 95 ? -4.605 3.828 -14.623 1.00 85.12 95 LEU A N 1
ATOM 768 C CA . LEU A 1 95 ? -4.462 5.278 -14.472 1.00 85.12 95 LEU A CA 1
ATOM 769 C C . LEU A 1 95 ? -5.367 6.059 -15.422 1.00 85.12 95 LEU A C 1
ATOM 771 O O . LEU A 1 95 ? -5.962 7.075 -15.043 1.00 85.12 95 LEU A O 1
ATOM 775 N N . ARG A 1 96 ? -5.466 5.597 -16.671 1.00 85.19 96 ARG A N 1
ATOM 776 C CA . ARG A 1 96 ? -6.307 6.230 -17.684 1.00 85.19 96 ARG A CA 1
ATOM 777 C C . ARG A 1 96 ? -7.783 6.167 -17.297 1.00 85.19 96 ARG A C 1
ATOM 779 O O . ARG A 1 96 ? -8.461 7.182 -17.437 1.00 85.19 96 ARG A O 1
ATOM 786 N N . LYS A 1 97 ? -8.259 5.027 -16.783 1.00 83.06 97 LYS A N 1
ATOM 787 C CA . LYS A 1 97 ? -9.641 4.868 -16.291 1.00 83.06 97 LYS A CA 1
ATOM 788 C C . LYS A 1 97 ? -9.941 5.796 -15.113 1.00 83.06 97 LYS A C 1
ATOM 790 O O . LYS A 1 97 ? -10.946 6.500 -15.132 1.00 83.06 97 LYS A O 1
ATOM 795 N N . ASN A 1 98 ? -9.028 5.887 -14.148 1.00 77.50 98 ASN A N 1
ATOM 796 C CA . ASN A 1 98 ? -9.224 6.732 -12.968 1.00 77.50 98 ASN A CA 1
ATOM 797 C C . ASN A 1 98 ? -9.296 8.237 -13.317 1.00 77.50 98 ASN A C 1
ATOM 799 O O . ASN A 1 98 ? -10.026 8.997 -12.684 1.00 77.50 98 ASN A O 1
ATOM 803 N N . ARG A 1 99 ? -8.588 8.691 -14.367 1.00 68.94 99 ARG A N 1
ATOM 804 C CA . ARG A 1 99 ? -8.737 10.069 -14.880 1.00 68.94 99 ARG A CA 1
ATOM 805 C C . ARG A 1 99 ? -10.075 10.327 -15.570 1.00 68.94 99 ARG A C 1
ATOM 807 O O . ARG A 1 99 ? -10.542 11.458 -15.511 1.00 68.94 99 ARG A O 1
ATOM 814 N N . SER A 1 100 ? -10.657 9.337 -16.246 1.00 61.72 100 SER A N 1
ATOM 815 C CA . SER A 1 100 ? -11.963 9.493 -16.902 1.00 61.72 100 SER A CA 1
ATOM 816 C C . SER A 1 100 ? -13.146 9.472 -15.930 1.00 61.72 100 SER A C 1
ATOM 818 O O . SER A 1 100 ? -14.179 10.045 -16.260 1.00 61.72 100 SER A O 1
ATOM 820 N N . ASP A 1 101 ? -12.987 8.868 -14.747 1.00 58.56 101 ASP A N 1
ATOM 821 C CA . ASP A 1 101 ? -14.048 8.761 -13.732 1.00 58.56 101 ASP A CA 1
ATOM 822 C C . ASP A 1 101 ? -14.085 9.938 -12.740 1.00 58.56 101 ASP A C 1
ATOM 824 O O . ASP A 1 101 ? -15.057 10.087 -12.000 1.00 58.56 101 ASP A O 1
ATOM 828 N N . LYS A 1 102 ? -13.067 10.811 -12.726 1.00 53.25 102 LYS A N 1
ATOM 829 C CA . LYS A 1 102 ? -13.134 12.078 -11.984 1.00 53.25 102 LYS A CA 1
ATOM 830 C C . LYS A 1 102 ? -14.014 13.061 -12.771 1.00 53.25 102 LYS A C 1
ATOM 832 O O . LYS A 1 102 ? -13.610 13.449 -13.870 1.00 53.25 102 LYS A O 1
ATOM 837 N N . PRO A 1 103 ? -15.178 13.504 -12.247 1.00 47.16 103 PRO A N 1
ATOM 838 C CA . PRO A 1 103 ? -15.898 14.618 -12.847 1.00 47.16 103 PRO A CA 1
ATOM 839 C C . PRO A 1 103 ? -14.938 15.805 -12.918 1.00 47.16 103 PRO A C 1
ATOM 841 O O . PRO A 1 103 ? -14.179 16.032 -11.971 1.00 47.16 103 PRO A O 1
ATOM 844 N N . LEU A 1 104 ? -14.952 16.542 -14.033 1.00 52.06 104 LEU A N 1
ATOM 845 C CA . LEU A 1 104 ? -14.397 17.892 -14.051 1.00 52.06 104 LEU A CA 1
ATOM 846 C C . LEU A 1 104 ? -14.992 18.610 -12.844 1.00 52.06 104 LEU A C 1
ATOM 848 O O . LEU A 1 104 ? -16.210 18.737 -12.767 1.00 52.06 104 LEU A O 1
ATOM 852 N N . ASP A 1 105 ? -14.133 18.980 -11.900 1.00 46.56 105 ASP A N 1
ATOM 853 C CA . ASP A 1 105 ? -14.478 19.819 -10.766 1.00 46.56 105 ASP A CA 1
ATOM 854 C C . ASP A 1 105 ? -15.225 21.040 -11.309 1.00 46.56 105 ASP A C 1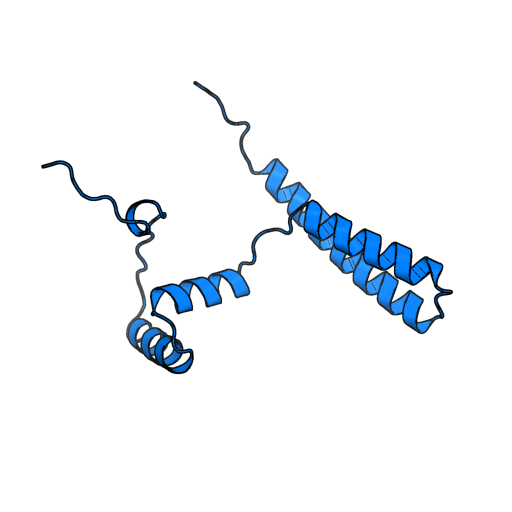
ATOM 856 O O . ASP A 1 105 ? -14.642 21.926 -11.939 1.00 46.56 105 ASP A O 1
ATOM 860 N N . SER A 1 106 ? -16.551 21.012 -11.177 1.00 45.75 106 SER A N 1
ATOM 861 C CA . SER A 1 106 ? -17.411 22.156 -11.399 1.00 45.75 106 SER A CA 1
ATOM 862 C C . SER A 1 106 ? -17.172 23.074 -10.216 1.00 45.75 106 SER A C 1
ATOM 864 O O . SER A 1 106 ? -17.863 22.987 -9.202 1.00 45.75 106 SER A O 1
ATOM 866 N N . SER A 1 107 ? -16.139 23.900 -10.348 1.00 48.31 107 SER A N 1
ATOM 867 C CA . SER A 1 107 ? -15.935 25.055 -9.496 1.00 48.31 107 SER A CA 1
ATOM 868 C C . SER A 1 107 ? -17.159 25.971 -9.624 1.00 48.31 107 SER A C 1
ATOM 870 O O . SER A 1 107 ? -17.330 26.629 -10.651 1.00 48.31 107 SER A O 1
ATOM 872 N N . GLU A 1 108 ? -17.994 25.991 -8.588 1.00 38.41 108 GLU A N 1
ATOM 873 C CA . GLU A 1 108 ? -18.873 27.108 -8.213 1.00 38.41 108 GLU A CA 1
ATOM 874 C C . GLU A 1 108 ? -18.552 27.533 -6.778 1.00 38.41 108 GLU A C 1
ATOM 876 O O . GLU A 1 108 ? -18.369 26.639 -5.916 1.00 38.41 108 GLU A O 1
#

Sequence (108 aa):
MAPKISPSDLVDKFVLRMPDGMRERIAIEAHRNKRSMNAEIIEVLDREFPAAPSLEEIFEQVDFLIDMYKKDADDLVRRDMLSMLSVIKIKFDELRKNRSDKPLDSSE

pLDDT: mean 85.31, std 12.91, range [38.41, 98.25]

Secondary structure (DSSP, 8-state):
------GGGSS------PPTTHHHHHHHHHHHTT--HHHHHHHHHHHHSPPPPPHHHHHHHHHHHHHHHHTT--HHHHHHHHHHHHHHHHHHHHHHHHHHHS------

Foldseek 3Di:
DDDDDDPVNVDDDDDDDDPPPPQVVLCVVCVVVVHDSVVSVVVVCCVVPPDQDDPVNLVVLVVVLVVLVVVPDDPVNVVVSVVSVVVSVVSVVSVVVVVVPDPPPPDD